Protein AF-E6WNN2-F1 (afdb_monomer_lite)

Secondary structure (DSSP, 8-state):
---HHHHHHHHHHTTT-S-GGG-EEEEEEE---TTS--EEEEEEE-TT--EEEEEPTTS-EEE-SS-GGGGTT--SS---TTTTSTTEEEEEHHHHHHHHHHHHHHHHHHHT----

Radius of gyration: 16.39 Å; chains: 1; bounding box: 40×22×49 Å

Structure (mmCIF, N/CA/C/O backbone):
data_AF-E6WNN2-F1
#
_entry.id   AF-E6WNN2-F1
#
loop_
_atom_site.group_PDB
_atom_site.id
_atom_site.type_symbol
_atom_site.label_atom_id
_atom_site.label_alt_id
_atom_site.label_comp_id
_atom_site.label_asym_id
_atom_site.label_entity_id
_atom_site.label_seq_id
_atom_site.pdbx_PDB_ins_code
_atom_site.Cartn_x
_atom_site.Cartn_y
_atom_site.Cartn_z
_atom_site.occupancy
_atom_site.B_iso_or_equiv
_atom_site.auth_seq_id
_atom_site.auth_comp_id
_atom_site.auth_asym_id
_atom_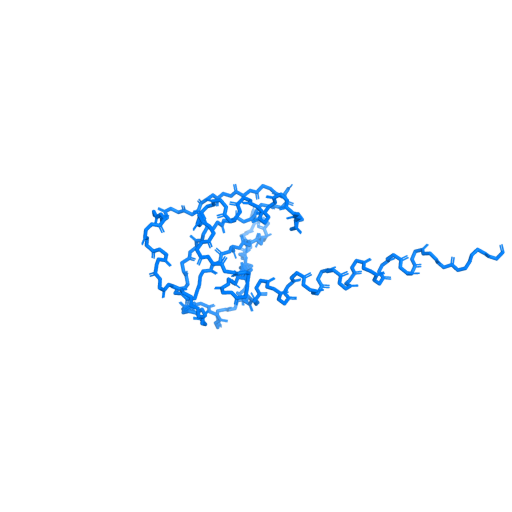site.auth_atom_id
_atom_site.pdbx_PDB_model_num
ATOM 1 N N . MET A 1 1 ? 7.311 6.179 7.761 1.00 63.44 1 MET A N 1
ATOM 2 C CA . MET A 1 1 ? 7.004 4.986 8.599 1.00 63.44 1 MET A CA 1
ATOM 3 C C . MET A 1 1 ? 5.494 4.782 8.554 1.00 63.44 1 MET A C 1
ATOM 5 O O . MET A 1 1 ? 4.808 5.788 8.547 1.00 63.44 1 MET A O 1
ATOM 9 N N . MET A 1 2 ? 4.966 3.555 8.443 1.00 76.44 2 MET A N 1
ATOM 10 C CA . MET A 1 2 ? 3.505 3.350 8.402 1.00 76.44 2 MET A CA 1
ATOM 11 C C . MET A 1 2 ? 2.954 3.308 9.834 1.00 76.44 2 MET A C 1
ATOM 13 O O . MET A 1 2 ? 3.055 2.276 10.501 1.00 76.44 2 MET A O 1
ATOM 17 N N . ASP A 1 3 ? 2.449 4.436 10.321 1.00 81.31 3 ASP A N 1
ATOM 18 C CA . ASP A 1 3 ? 1.882 4.585 11.665 1.00 81.31 3 ASP A CA 1
ATOM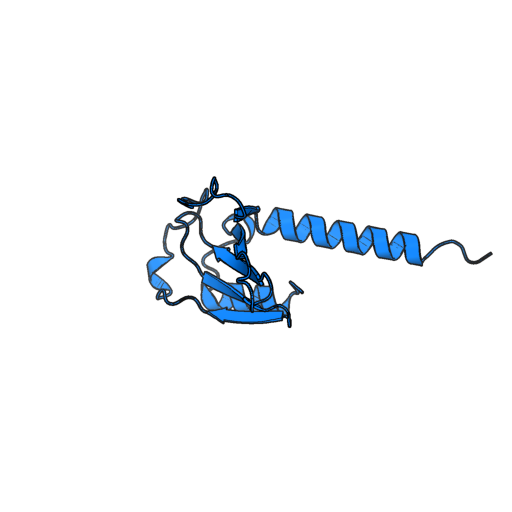 19 C C . ASP A 1 3 ? 0.354 4.763 11.631 1.00 81.31 3 ASP A C 1
ATOM 21 O O . ASP A 1 3 ? -0.267 4.718 10.568 1.00 81.31 3 ASP A O 1
ATOM 25 N N . SER A 1 4 ? -0.269 4.908 12.804 1.00 82.81 4 SER A N 1
ATOM 26 C CA . SER A 1 4 ? -1.726 5.031 12.918 1.00 82.81 4 SER A CA 1
ATOM 27 C C . SER A 1 4 ? -2.291 6.237 12.162 1.00 82.81 4 SER A C 1
ATOM 29 O O . SER A 1 4 ? -3.347 6.101 11.557 1.00 82.81 4 SER A O 1
ATOM 31 N N . ASN A 1 5 ? -1.579 7.369 12.122 1.00 85.69 5 ASN A N 1
ATOM 32 C CA . ASN A 1 5 ? -2.060 8.571 11.436 1.00 85.69 5 ASN A CA 1
ATOM 33 C C . ASN A 1 5 ? -2.133 8.333 9.925 1.00 85.69 5 ASN A C 1
ATOM 35 O O . ASN A 1 5 ? -3.129 8.668 9.291 1.00 85.69 5 ASN A O 1
ATOM 39 N N . VAL A 1 6 ? -1.110 7.683 9.359 1.00 87.00 6 VAL A N 1
ATOM 40 C CA . VAL A 1 6 ? -1.095 7.299 7.938 1.00 87.00 6 VAL A CA 1
ATOM 41 C C . VAL A 1 6 ? -2.247 6.339 7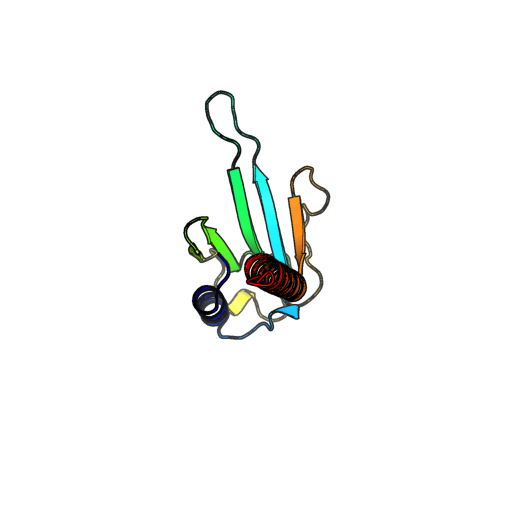.615 1.00 87.00 6 VAL A C 1
ATOM 43 O O . VAL A 1 6 ? -2.886 6.463 6.571 1.00 87.00 6 VAL A O 1
ATOM 46 N N . LEU A 1 7 ? -2.543 5.384 8.504 1.00 87.31 7 LEU A N 1
ATOM 47 C CA . LEU A 1 7 ? -3.658 4.447 8.316 1.00 87.31 7 LEU A C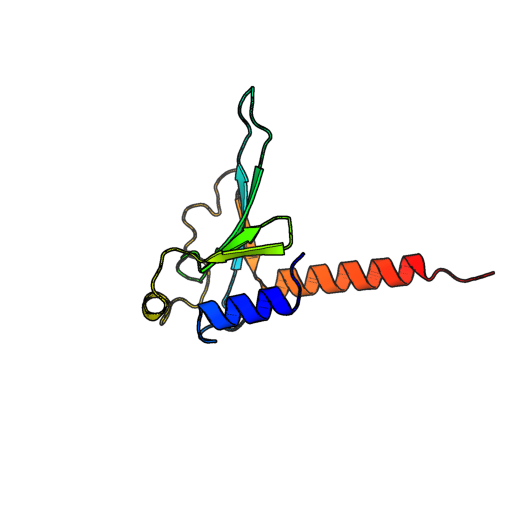A 1
ATOM 48 C C . LEU A 1 7 ? -5.023 5.144 8.376 1.00 87.31 7 LEU A C 1
ATOM 50 O O . LEU A 1 7 ? -5.890 4.839 7.554 1.00 87.31 7 LEU A O 1
ATOM 54 N N . ASP A 1 8 ? -5.197 6.090 9.297 1.00 88.62 8 ASP A N 1
ATOM 55 C CA . ASP A 1 8 ? -6.416 6.893 9.405 1.00 88.62 8 ASP A CA 1
ATOM 56 C C . ASP A 1 8 ? -6.603 7.783 8.171 1.00 88.62 8 ASP A C 1
ATOM 58 O O . ASP A 1 8 ? -7.714 7.914 7.651 1.00 88.62 8 ASP A O 1
ATOM 62 N N . GLU A 1 9 ? -5.516 8.331 7.629 1.00 88.62 9 GLU A N 1
ATOM 63 C CA . GLU A 1 9 ? -5.560 9.129 6.408 1.00 88.62 9 GLU A CA 1
ATOM 64 C C . GLU A 1 9 ? -5.940 8.277 5.184 1.00 88.62 9 GLU A C 1
ATOM 66 O O . GLU A 1 9 ? -6.810 8.667 4.400 1.00 88.62 9 GLU A O 1
ATOM 71 N N . ILE A 1 10 ? -5.397 7.058 5.057 1.00 86.75 10 ILE A N 1
ATOM 72 C CA . ILE A 1 10 ? -5.808 6.084 4.026 1.00 86.75 10 ILE A CA 1
ATOM 73 C C . ILE A 1 10 ? -7.300 5.732 4.163 1.00 86.75 10 ILE A C 1
ATOM 75 O O . ILE A 1 10 ? -8.030 5.677 3.163 1.00 86.75 10 ILE A O 1
ATOM 79 N N . ALA A 1 11 ? -7.780 5.515 5.390 1.00 86.25 11 ALA A N 1
ATOM 80 C CA . ALA A 1 11 ? -9.196 5.271 5.645 1.00 86.25 11 ALA A CA 1
ATOM 81 C C . ALA A 1 11 ? -10.051 6.487 5.240 1.00 86.25 11 ALA A C 1
ATOM 83 O O . ALA A 1 11 ? -11.086 6.321 4.592 1.00 86.25 11 ALA A O 1
ATOM 84 N N . GLY A 1 12 ? -9.588 7.708 5.520 1.00 86.06 12 GLY A N 1
ATOM 85 C CA . GLY A 1 12 ? -10.227 8.956 5.096 1.00 86.06 12 GLY A CA 1
ATOM 86 C C . GLY A 1 12 ? -10.283 9.135 3.574 1.00 86.06 12 GLY A C 1
ATOM 87 O O . GLY A 1 12 ? -11.303 9.575 3.034 1.00 86.06 12 GLY A O 1
ATOM 88 N N . LEU A 1 13 ? -9.233 8.736 2.848 1.00 85.94 13 LEU A N 1
ATOM 89 C CA . LEU A 1 13 ? -9.210 8.770 1.381 1.00 85.94 13 LEU A CA 1
ATOM 90 C C . LEU A 1 13 ? -10.265 7.853 0.759 1.00 85.94 13 LEU A C 1
ATOM 92 O O . LEU A 1 13 ? -10.853 8.202 -0.265 1.00 85.94 13 LEU A O 1
ATOM 96 N N . THR A 1 14 ? -10.538 6.720 1.400 1.00 79.94 14 THR A N 1
ATOM 97 C CA . THR A 1 14 ? -11.473 5.695 0.915 1.00 79.94 14 THR A CA 1
ATOM 98 C C . THR A 1 14 ? -12.844 5.757 1.589 1.00 79.94 14 THR A C 1
ATOM 100 O O . THR A 1 14 ? -13.696 4.924 1.298 1.00 79.94 14 THR A O 1
ATOM 103 N N . ALA A 1 15 ? -13.074 6.727 2.484 1.00 80.12 15 ALA A N 1
ATOM 104 C CA . ALA A 1 15 ? -14.256 6.802 3.349 1.00 80.12 15 ALA A CA 1
ATOM 105 C C . ALA A 1 15 ? -14.542 5.488 4.115 1.00 80.12 15 ALA A C 1
ATOM 107 O O . ALA A 1 15 ? -15.695 5.139 4.359 1.00 80.12 15 ALA A O 1
ATOM 108 N N . GLY A 1 16 ? -13.491 4.736 4.457 1.00 79.44 16 GLY A N 1
ATOM 109 C CA . GLY A 1 16 ? -13.596 3.440 5.131 1.00 79.44 16 GLY A CA 1
ATOM 110 C C . GLY A 1 16 ? -14.130 2.300 4.256 1.00 79.44 16 GLY A C 1
ATOM 111 O O . GLY A 1 16 ? -14.512 1.263 4.792 1.00 79.44 16 GLY A O 1
ATOM 112 N N . ALA A 1 17 ? -14.162 2.461 2.927 1.00 81.56 17 ALA A N 1
ATOM 113 C CA . ALA A 1 17 ? -14.695 1.453 2.005 1.00 81.56 17 ALA A CA 1
ATOM 114 C C . ALA A 1 17 ? -13.918 0.124 2.015 1.00 81.56 17 ALA A C 1
ATOM 116 O O . ALA A 1 17 ? -14.470 -0.907 1.636 1.00 81.56 17 ALA A O 1
ATOM 117 N N . PHE A 1 18 ? -12.658 0.138 2.453 1.00 82.69 18 PHE A N 1
ATOM 118 C CA . PHE A 1 18 ? -11.800 -1.042 2.490 1.00 82.69 18 PHE A CA 1
ATOM 119 C C . PHE A 1 18 ? -11.343 -1.366 3.901 1.00 82.69 18 PHE A C 1
ATOM 121 O O . PHE A 1 18 ? -10.993 -0.482 4.686 1.00 82.69 18 PHE A O 1
ATOM 128 N N . ARG A 1 19 ? -11.250 -2.661 4.200 1.00 85.88 19 ARG A N 1
ATOM 129 C CA . ARG A 1 19 ? -10.450 -3.144 5.324 1.00 85.88 19 ARG A CA 1
ATOM 130 C C . ARG A 1 19 ? -8.997 -3.251 4.869 1.00 85.88 19 ARG A C 1
ATOM 132 O O . ARG A 1 19 ? -8.717 -3.440 3.692 1.00 85.88 19 ARG A O 1
ATOM 139 N N . LEU A 1 20 ? -8.057 -3.240 5.813 1.00 85.12 20 LEU A N 1
ATOM 140 C CA . LEU A 1 20 ? -6.624 -3.397 5.505 1.00 85.12 20 LEU A CA 1
ATOM 141 C C . LEU A 1 20 ? -6.318 -4.668 4.698 1.00 85.12 20 LEU A C 1
ATOM 143 O O . LEU A 1 20 ? -5.456 -4.651 3.832 1.00 85.12 20 LEU A O 1
ATOM 147 N N . ARG A 1 21 ? -7.067 -5.749 4.944 1.00 86.75 21 ARG A N 1
ATOM 148 C CA . ARG A 1 21 ? -6.941 -7.028 4.229 1.00 86.75 21 ARG A CA 1
ATOM 149 C C . ARG A 1 21 ? -7.327 -6.944 2.745 1.00 86.75 21 ARG A C 1
ATOM 151 O O . ARG A 1 21 ? -6.991 -7.853 1.991 1.00 86.75 21 ARG A O 1
ATOM 158 N N . ASP A 1 22 ? -8.079 -5.913 2.368 1.00 88.19 22 ASP A N 1
ATOM 159 C CA . ASP A 1 22 ? -8.565 -5.676 1.005 1.00 88.19 22 ASP A CA 1
ATOM 160 C C . ASP A 1 22 ? -7.596 -4.776 0.217 1.00 88.19 22 ASP A C 1
ATOM 162 O O . ASP A 1 22 ? -7.801 -4.526 -0.971 1.00 88.19 22 ASP A O 1
ATOM 166 N N . LEU A 1 23 ? -6.550 -4.278 0.888 1.00 90.12 23 LEU A N 1
ATOM 167 C CA . LEU A 1 23 ? -5.558 -3.360 0.353 1.00 90.12 23 LEU A CA 1
ATOM 168 C C . LEU A 1 23 ? -4.197 -4.033 0.224 1.00 90.12 23 LEU A C 1
ATOM 170 O O . LEU A 1 23 ? -3.831 -4.945 0.971 1.00 90.12 23 LEU A O 1
ATOM 174 N N . TRP A 1 24 ? -3.414 -3.506 -0.705 1.00 92.00 24 TRP A N 1
ATOM 175 C CA . TRP A 1 24 ? -2.098 -4.016 -1.041 1.00 92.00 24 TRP A CA 1
ATOM 176 C C . TRP A 1 24 ? -1.077 -2.889 -1.002 1.00 92.00 24 TRP A C 1
ATOM 178 O O . TRP A 1 24 ? -1.355 -1.759 -1.402 1.00 92.00 24 TRP A O 1
ATOM 188 N N . LEU A 1 25 ? 0.121 -3.204 -0.527 1.00 92.56 25 LEU A N 1
ATOM 189 C CA . LEU A 1 25 ? 1.290 -2.353 -0.652 1.00 92.56 25 LEU A CA 1
ATOM 190 C C . LEU A 1 25 ? 2.056 -2.767 -1.908 1.00 92.56 25 LEU A C 1
ATOM 192 O O . LEU A 1 25 ? 2.545 -3.894 -2.003 1.00 92.56 25 LEU A O 1
ATOM 196 N N . ARG A 1 26 ? 2.207 -1.833 -2.844 1.00 91.44 26 ARG A N 1
ATOM 197 C CA . ARG A 1 26 ? 3.083 -1.972 -4.007 1.00 91.44 26 ARG A CA 1
ATOM 198 C C . ARG A 1 26 ? 4.360 -1.170 -3.778 1.00 91.44 26 ARG A C 1
ATOM 200 O O . ARG A 1 26 ? 4.306 0.049 -3.655 1.00 91.44 26 ARG A O 1
ATOM 207 N N . GLU A 1 27 ? 5.507 -1.840 -3.745 1.00 91.50 27 GLU A N 1
ATOM 208 C CA . GLU A 1 27 ? 6.829 -1.207 -3.787 1.00 91.50 27 GLU A CA 1
ATOM 209 C C . GLU A 1 27 ? 7.406 -1.362 -5.197 1.00 91.50 27 GLU A C 1
ATOM 211 O O . GLU A 1 27 ? 7.569 -2.474 -5.689 1.00 91.50 27 GLU A O 1
ATOM 216 N N . THR A 1 28 ? 7.718 -0.245 -5.849 1.00 89.00 28 THR A N 1
ATOM 217 C CA . THR A 1 28 ? 8.377 -0.213 -7.158 1.00 89.00 28 THR A CA 1
ATOM 218 C C . THR A 1 28 ? 9.762 0.387 -6.998 1.00 89.00 28 THR A C 1
ATOM 220 O O . THR A 1 28 ? 9.912 1.533 -6.563 1.00 89.00 28 THR A O 1
ATOM 223 N N . ARG A 1 29 ? 10.789 -0.380 -7.358 1.00 87.75 29 ARG A N 1
ATOM 224 C CA . ARG A 1 29 ? 12.162 0.104 -7.453 1.00 87.75 29 ARG A CA 1
ATOM 225 C C . ARG A 1 29 ? 12.373 0.713 -8.831 1.00 87.75 29 ARG A C 1
ATOM 227 O O . ARG A 1 29 ? 12.416 0.009 -9.833 1.00 87.75 29 ARG A O 1
ATOM 234 N N . ILE A 1 30 ? 12.547 2.023 -8.856 1.00 83.19 30 ILE A N 1
ATOM 235 C CA . ILE A 1 30 ? 12.837 2.779 -10.066 1.00 83.19 30 ILE A CA 1
ATOM 236 C C . ILE A 1 30 ? 14.357 2.850 -10.184 1.00 83.19 30 ILE A C 1
ATOM 238 O O . ILE A 1 30 ? 15.037 3.390 -9.305 1.00 83.19 30 ILE A O 1
ATOM 242 N N . ALA A 1 31 ? 14.897 2.240 -11.239 1.00 82.38 31 ALA A N 1
ATOM 243 C CA . ALA A 1 31 ? 16.320 2.316 -11.528 1.00 82.38 31 ALA A CA 1
ATOM 244 C C . ALA A 1 31 ? 16.727 3.781 -11.736 1.00 82.38 31 ALA A C 1
ATOM 246 O O . ALA A 1 31 ? 16.047 4.535 -12.430 1.00 82.38 31 ALA A O 1
ATOM 247 N N . GLY A 1 32 ? 17.830 4.174 -11.106 1.00 78.44 32 GLY A N 1
ATOM 248 C CA . GLY A 1 32 ? 18.413 5.494 -11.299 1.00 78.44 32 GLY A CA 1
ATOM 249 C C . GLY A 1 32 ? 19.110 5.594 -12.654 1.00 78.44 32 GLY A C 1
ATOM 250 O O . GLY A 1 32 ? 19.621 4.599 -13.172 1.00 78.44 32 GLY A O 1
ATOM 251 N N . GLY A 1 33 ? 19.138 6.797 -13.222 1.00 79.81 33 GLY A N 1
ATOM 252 C CA . GLY A 1 33 ? 20.003 7.117 -14.356 1.00 79.81 33 GLY A CA 1
ATOM 253 C C . GLY A 1 33 ? 21.429 7.480 -13.909 1.00 79.81 33 GLY A C 1
ATOM 254 O O . GLY A 1 33 ? 21.697 7.569 -12.713 1.00 79.81 33 GLY A O 1
ATOM 255 N N . PRO A 1 34 ? 22.341 7.794 -14.848 1.00 81.19 34 PRO A N 1
ATOM 256 C CA . PRO A 1 34 ? 23.726 8.177 -14.537 1.00 81.19 34 PRO A CA 1
ATOM 257 C C . PRO A 1 34 ? 23.858 9.368 -13.571 1.00 81.19 34 PRO A C 1
ATOM 259 O O . PRO A 1 34 ? 24.883 9.526 -12.918 1.00 81.19 34 PRO A O 1
ATOM 262 N N . TRP A 1 35 ? 22.810 10.189 -13.472 1.00 80.31 35 TRP A N 1
ATOM 263 C CA . TRP A 1 35 ? 22.756 11.408 -12.663 1.00 80.31 35 TRP A CA 1
ATOM 264 C C . TRP A 1 35 ? 21.592 11.416 -11.661 1.00 80.31 35 TRP A C 1
ATOM 266 O O . TRP A 1 35 ? 21.286 12.454 -11.081 1.00 80.31 35 TRP A O 1
ATOM 276 N N . GLN A 1 36 ? 20.906 10.284 -11.476 1.00 78.56 36 GLN A N 1
ATOM 277 C CA . GLN A 1 36 ? 19.764 10.168 -10.568 1.00 78.56 36 GLN A CA 1
ATOM 278 C C . GLN A 1 36 ? 19.913 8.930 -9.694 1.00 78.56 36 GLN A C 1
ATOM 280 O O . GLN A 1 36 ? 20.149 7.832 -10.189 1.00 78.56 36 GLN A O 1
ATOM 285 N N . ALA A 1 37 ? 19.739 9.102 -8.385 1.00 80.12 37 ALA A N 1
ATOM 286 C CA . ALA A 1 37 ? 19.708 7.975 -7.466 1.00 80.12 37 ALA A CA 1
ATOM 287 C C . ALA A 1 37 ? 18.524 7.053 -7.796 1.00 80.12 37 ALA A C 1
ATOM 289 O O . ALA A 1 37 ? 17.457 7.514 -8.203 1.00 80.12 37 ALA A O 1
ATOM 290 N N . ALA A 1 38 ? 18.704 5.747 -7.596 1.00 83.69 38 ALA A N 1
ATOM 291 C CA . ALA A 1 38 ? 17.584 4.818 -7.644 1.00 83.69 38 ALA A CA 1
ATOM 292 C C . ALA A 1 38 ? 16.563 5.190 -6.562 1.00 83.69 38 ALA A C 1
ATOM 294 O O . ALA A 1 38 ? 16.937 5.478 -5.425 1.00 83.69 38 ALA A O 1
ATOM 295 N N . GLN A 1 39 ? 15.283 5.150 -6.912 1.00 84.62 39 GLN A N 1
ATOM 296 C CA . GLN A 1 39 ? 14.197 5.542 -6.019 1.00 84.62 39 GLN A CA 1
ATOM 297 C C . GLN A 1 39 ? 13.313 4.348 -5.691 1.00 84.62 39 GLN A C 1
ATOM 299 O O . GLN A 1 39 ? 13.170 3.409 -6.478 1.00 84.62 39 GLN A O 1
ATOM 304 N N . ARG A 1 40 ? 12.701 4.386 -4.508 1.00 88.38 40 ARG A N 1
ATOM 305 C CA . ARG A 1 40 ? 11.651 3.446 -4.127 1.00 88.38 40 ARG A CA 1
ATOM 306 C C . ARG A 1 40 ? 10.343 4.198 -4.038 1.00 88.38 40 ARG A C 1
ATOM 308 O O . ARG A 1 40 ? 10.211 5.134 -3.259 1.00 88.38 40 ARG A O 1
ATOM 315 N N . ARG A 1 41 ? 9.371 3.758 -4.824 1.00 89.75 41 ARG A N 1
ATOM 316 C CA . ARG A 1 41 ? 8.004 4.255 -4.749 1.00 89.75 41 ARG A CA 1
ATOM 317 C C . ARG A 1 41 ? 7.157 3.239 -4.007 1.00 89.75 41 ARG A C 1
ATOM 319 O O . ARG A 1 41 ? 7.163 2.067 -4.372 1.00 89.75 41 ARG A O 1
ATOM 326 N N . ARG A 1 42 ? 6.430 3.682 -2.987 1.00 91.75 42 ARG A N 1
ATOM 327 C CA . ARG A 1 42 ? 5.487 2.849 -2.238 1.00 91.75 42 ARG A CA 1
ATOM 328 C C . ARG A 1 42 ? 4.082 3.370 -2.442 1.00 91.75 42 ARG A C 1
ATOM 330 O O . ARG A 1 42 ? 3.851 4.565 -2.315 1.00 91.75 42 ARG A O 1
ATOM 337 N N . GLU A 1 43 ? 3.155 2.486 -2.758 1.00 92.38 43 GLU A N 1
ATOM 338 C CA . GLU A 1 43 ? 1.781 2.847 -3.080 1.00 92.38 43 GLU A CA 1
ATOM 339 C C . GLU A 1 43 ? 0.812 1.907 -2.380 1.00 92.38 43 GLU A C 1
ATOM 341 O O . GLU A 1 43 ? 1.052 0.701 -2.310 1.00 92.38 43 GLU A O 1
ATOM 346 N N . ILE A 1 44 ? -0.297 2.460 -1.897 1.00 91.94 44 ILE A N 1
ATOM 347 C CA . ILE A 1 44 ? -1.441 1.670 -1.453 1.00 91.94 44 ILE A CA 1
ATOM 348 C C . ILE A 1 44 ? -2.366 1.490 -2.642 1.00 91.94 44 ILE A C 1
ATOM 350 O O . ILE A 1 44 ? -2.790 2.472 -3.259 1.00 91.94 44 ILE A O 1
ATOM 354 N N . VAL A 1 45 ? -2.662 0.237 -2.967 1.00 90.62 45 VAL A N 1
ATOM 355 C CA . VAL A 1 45 ? -3.472 -0.128 -4.125 1.00 90.62 45 VAL A CA 1
ATOM 356 C C . VAL A 1 45 ? -4.621 -1.055 -3.741 1.00 90.62 45 VAL A C 1
ATOM 358 O O . VAL A 1 45 ? -4.552 -1.788 -2.753 1.00 90.62 45 VAL A O 1
ATOM 361 N N . THR A 1 46 ? -5.693 -0.994 -4.521 1.00 89.00 46 THR A N 1
ATOM 362 C CA . THR A 1 46 ? -6.867 -1.866 -4.403 1.00 89.00 46 THR A CA 1
ATOM 363 C C . THR A 1 46 ? -6.649 -3.217 -5.092 1.00 89.00 46 THR A C 1
ATOM 365 O O . THR A 1 46 ? -5.657 -3.424 -5.798 1.00 89.00 46 THR A O 1
ATOM 368 N N . GLY A 1 47 ? -7.616 -4.126 -4.937 1.00 83.62 47 GLY A N 1
ATOM 369 C CA . GLY A 1 47 ? -7.708 -5.368 -5.703 1.00 83.62 47 GLY A CA 1
ATOM 370 C C . GLY A 1 47 ? -7.801 -5.145 -7.219 1.00 83.62 47 GLY A C 1
ATOM 371 O O . GLY A 1 47 ? -7.191 -5.873 -7.974 1.00 83.62 47 GLY A O 1
ATOM 372 N N . GLY A 1 48 ? -8.426 -4.088 -7.733 1.00 81.50 48 GLY A N 1
ATOM 373 C CA . GLY A 1 48 ? -8.332 -3.782 -9.177 1.00 81.50 48 GLY A CA 1
ATOM 374 C C . GLY A 1 48 ? -7.052 -3.056 -9.595 1.00 81.50 48 GLY A C 1
ATOM 375 O O . GLY A 1 48 ? -7.018 -2.450 -10.663 1.00 81.50 48 GLY A O 1
ATOM 376 N N . GLY A 1 49 ? -6.022 -3.010 -8.742 1.00 82.94 49 GLY A N 1
ATOM 377 C CA . GLY A 1 49 ? -4.732 -2.388 -9.052 1.00 82.94 49 GLY A CA 1
ATOM 378 C C . GLY A 1 49 ? -4.739 -0.854 -9.074 1.00 82.94 49 GLY A C 1
ATOM 379 O O . GLY A 1 49 ? -3.756 -0.240 -9.506 1.00 82.94 49 GLY A O 1
ATOM 380 N N . ARG A 1 50 ? -5.811 -0.201 -8.603 1.00 86.12 50 ARG A N 1
ATOM 381 C CA . ARG A 1 50 ? -5.910 1.267 -8.570 1.00 86.12 50 ARG A CA 1
ATOM 382 C C . ARG A 1 50 ? -5.136 1.834 -7.391 1.00 86.12 50 ARG A C 1
ATOM 384 O O . ARG A 1 50 ? -5.244 1.339 -6.276 1.00 86.12 50 ARG A O 1
ATOM 391 N N . VAL A 1 51 ? -4.399 2.917 -7.628 1.00 88.94 51 VAL A N 1
ATOM 392 C CA . VAL A 1 51 ? -3.629 3.612 -6.587 1.00 88.94 51 VAL A CA 1
ATOM 393 C C . VAL A 1 51 ? -4.547 4.512 -5.763 1.00 88.94 51 VAL A C 1
ATOM 395 O O . VAL A 1 51 ? -5.141 5.449 -6.298 1.00 88.94 51 VAL A O 1
ATOM 398 N N . ILE A 1 52 ? -4.622 4.243 -4.459 1.00 89.75 52 ILE A N 1
ATOM 399 C CA . ILE A 1 52 ? -5.289 5.095 -3.466 1.00 89.75 52 ILE A CA 1
ATOM 400 C C . ILE A 1 52 ? -4.373 6.249 -3.069 1.00 89.75 52 ILE A C 1
ATOM 402 O O . ILE A 1 52 ? -4.818 7.393 -3.029 1.00 89.75 52 ILE A O 1
ATOM 406 N N . CYS A 1 53 ? -3.099 5.966 -2.791 1.00 91.56 53 CYS A N 1
ATOM 407 C CA . CYS A 1 53 ? -2.096 6.979 -2.470 1.00 91.56 53 CYS A CA 1
ATOM 408 C C . CYS A 1 53 ? -0.665 6.473 -2.704 1.00 91.56 53 CYS A C 1
ATOM 410 O O . CYS A 1 53 ? -0.411 5.268 -2.748 1.00 91.56 53 CYS A O 1
ATOM 412 N N . THR A 1 54 ? 0.274 7.412 -2.844 1.00 92.50 54 THR A N 1
ATOM 413 C CA . THR A 1 54 ? 1.723 7.176 -2.759 1.00 92.50 54 THR A CA 1
ATOM 414 C C . THR A 1 54 ? 2.209 7.558 -1.362 1.00 92.50 54 THR A C 1
ATOM 416 O O . THR A 1 54 ? 1.877 8.633 -0.872 1.00 92.50 54 THR A O 1
ATOM 419 N N . LEU A 1 55 ? 3.007 6.695 -0.739 1.00 91.88 55 LEU A N 1
ATOM 420 C CA . LEU A 1 55 ? 3.648 6.929 0.551 1.00 91.88 55 LEU A CA 1
ATOM 421 C C . LEU A 1 55 ? 5.019 7.569 0.332 1.00 91.88 55 LEU A C 1
ATOM 423 O O . LEU A 1 55 ? 5.829 7.061 -0.450 1.00 91.88 55 LEU A O 1
ATOM 427 N N . LEU A 1 56 ? 5.280 8.656 1.045 1.00 88.25 56 LEU A N 1
ATOM 428 C CA . LEU A 1 56 ? 6.559 9.352 1.053 1.00 88.25 56 LEU A CA 1
ATOM 429 C C . LEU A 1 56 ? 7.482 8.782 2.137 1.00 88.25 56 LEU A C 1
ATOM 431 O O . LEU A 1 56 ? 7.040 8.168 3.114 1.00 88.25 56 LEU A O 1
ATOM 435 N N . GLU A 1 57 ? 8.794 8.953 1.962 1.00 82.75 57 GLU A N 1
ATOM 436 C CA . GLU A 1 57 ? 9.783 8.425 2.914 1.00 82.75 57 GLU A CA 1
ATOM 437 C C . GLU A 1 57 ? 9.696 9.104 4.288 1.00 82.75 57 GLU A C 1
ATOM 439 O O . GLU A 1 57 ? 9.893 8.445 5.313 1.00 82.75 57 GLU A O 1
ATOM 444 N N . ASP A 1 58 ? 9.316 10.382 4.307 1.00 83.62 58 ASP A N 1
ATOM 445 C CA . ASP A 1 58 ? 9.081 11.188 5.509 1.00 83.62 58 ASP A CA 1
ATOM 446 C C . ASP A 1 58 ? 7.789 10.815 6.261 1.00 83.62 58 ASP A C 1
ATOM 448 O O . ASP A 1 58 ? 7.555 11.304 7.363 1.00 83.62 58 ASP A O 1
ATOM 452 N N . GLY A 1 59 ? 6.979 9.900 5.715 1.00 80.06 59 GLY A N 1
ATOM 453 C CA . GLY A 1 59 ? 5.696 9.497 6.291 1.00 80.06 59 GLY A CA 1
ATOM 454 C C . GLY A 1 59 ? 4.495 10.285 5.775 1.00 80.06 59 GLY A C 1
ATOM 455 O O . GLY A 1 59 ? 3.380 9.972 6.178 1.00 80.06 59 GLY A O 1
ATOM 456 N N . GLY A 1 60 ? 4.684 11.245 4.867 1.00 87.00 60 GLY A N 1
ATOM 457 C CA . GLY A 1 60 ? 3.576 11.899 4.176 1.00 87.00 60 GLY A CA 1
ATOM 458 C C . GLY A 1 60 ? 2.883 10.978 3.169 1.00 87.00 60 GLY A C 1
ATOM 459 O O . GLY A 1 60 ? 3.431 9.955 2.741 1.00 87.00 60 GLY A O 1
ATOM 460 N N . ILE A 1 61 ? 1.681 11.366 2.741 1.00 91.12 61 ILE A N 1
ATOM 461 C CA . ILE A 1 61 ? 0.981 10.698 1.645 1.00 91.12 61 ILE A CA 1
ATOM 462 C C . ILE A 1 61 ? 0.618 11.683 0.536 1.00 91.12 61 ILE A C 1
ATOM 464 O O . ILE A 1 61 ? 0.275 12.838 0.773 1.00 91.12 61 ILE A O 1
ATOM 468 N N . ILE A 1 62 ? 0.661 11.195 -0.699 1.00 91.88 62 ILE A N 1
ATOM 469 C CA . ILE A 1 62 ? 0.124 11.892 -1.865 1.00 91.88 62 ILE A CA 1
ATOM 470 C C . ILE A 1 62 ? -1.109 11.113 -2.330 1.00 91.88 62 ILE A C 1
ATOM 472 O O . ILE A 1 62 ? -0.958 9.967 -2.773 1.00 91.88 62 ILE A O 1
ATOM 476 N N . PRO A 1 63 ? -2.321 11.688 -2.245 1.00 89.50 63 PRO A N 1
ATOM 477 C CA . PRO A 1 63 ? -3.535 11.042 -2.728 1.00 89.50 63 PRO A CA 1
ATOM 478 C C . PRO A 1 63 ? -3.450 10.689 -4.217 1.00 89.50 63 PRO A C 1
ATOM 480 O O . PRO A 1 63 ? -2.907 11.439 -5.028 1.00 89.50 63 PRO A O 1
ATOM 483 N N . GLY A 1 64 ? -4.003 9.536 -4.586 1.00 85.31 64 GLY A N 1
ATOM 484 C CA . GLY A 1 64 ? -4.162 9.128 -5.976 1.00 85.31 64 GLY A CA 1
ATOM 485 C C . GLY A 1 64 ? -5.188 9.994 -6.713 1.00 85.31 64 GLY A C 1
ATOM 486 O O . GLY A 1 64 ? -6.043 10.639 -6.113 1.00 85.31 64 GLY A O 1
ATOM 487 N N . ALA A 1 65 ? -5.128 9.982 -8.045 1.00 77.69 65 ALA A N 1
ATOM 488 C CA . ALA A 1 65 ? -5.970 10.830 -8.896 1.00 77.69 65 ALA A CA 1
ATOM 489 C C . ALA A 1 65 ? -7.421 10.330 -9.064 1.00 77.69 65 ALA A C 1
ATOM 491 O O . ALA A 1 65 ? -8.233 10.994 -9.709 1.00 77.69 65 ALA A O 1
ATOM 492 N N . TYR A 1 66 ? -7.759 9.146 -8.544 1.00 70.62 66 TYR A N 1
ATOM 493 C CA . TYR A 1 66 ? -9.073 8.547 -8.768 1.00 70.62 66 TYR A CA 1
ATOM 494 C C . TYR A 1 66 ? -10.122 9.085 -7.783 1.00 70.62 66 TYR A C 1
ATOM 496 O O . TYR A 1 66 ? -9.885 9.091 -6.574 1.00 70.62 66 TYR A O 1
ATOM 504 N N . PRO A 1 67 ? -11.311 9.495 -8.267 1.00 67.44 67 PRO A N 1
ATOM 505 C CA . PRO A 1 67 ? -12.401 9.895 -7.389 1.00 67.44 67 PRO A CA 1
ATOM 506 C C . PRO A 1 67 ? -12.885 8.699 -6.565 1.00 67.44 67 PRO A C 1
ATOM 508 O O . PRO A 1 67 ? -12.988 7.581 -7.073 1.00 67.44 67 PRO A O 1
ATOM 511 N N . ARG A 1 68 ? -13.245 8.961 -5.304 1.00 66.56 68 ARG A N 1
ATOM 512 C CA . ARG A 1 68 ? -13.612 7.950 -4.294 1.00 66.56 68 ARG A CA 1
ATOM 513 C C . ARG A 1 68 ? -14.649 6.926 -4.770 1.00 66.56 68 ARG A C 1
ATOM 515 O O . ARG A 1 68 ? -14.590 5.762 -4.395 1.00 66.56 68 ARG A O 1
ATOM 522 N N . THR A 1 69 ? -15.582 7.348 -5.621 1.00 63.72 69 THR A N 1
ATOM 523 C CA . THR A 1 69 ? -16.666 6.510 -6.158 1.00 63.72 69 THR A CA 1
ATOM 524 C C . THR A 1 69 ? -16.185 5.374 -7.060 1.00 63.72 69 THR A C 1
ATOM 526 O O . THR A 1 69 ? -16.908 4.398 -7.231 1.00 63.72 69 THR A O 1
ATOM 529 N N . ARG A 1 70 ? -14.967 5.454 -7.616 1.00 65.94 70 ARG A N 1
ATOM 530 C CA . ARG A 1 70 ? -14.402 4.407 -8.487 1.00 65.94 70 ARG A CA 1
ATOM 531 C C . ARG A 1 70 ? -13.802 3.217 -7.741 1.00 65.94 70 ARG A C 1
ATOM 533 O O . ARG A 1 70 ? -13.382 2.265 -8.386 1.00 65.94 70 ARG A O 1
ATOM 540 N N . PHE A 1 71 ? -13.766 3.268 -6.416 1.00 68.88 71 PHE A N 1
ATOM 541 C CA . PHE A 1 71 ? -13.250 2.190 -5.580 1.00 68.88 71 PHE A CA 1
ATOM 542 C C . PHE A 1 71 ? -14.324 1.171 -5.157 1.00 68.88 71 PHE A C 1
ATOM 544 O O . PHE A 1 71 ? -14.006 0.145 -4.559 1.00 68.88 71 PHE A O 1
ATOM 551 N N . ALA A 1 72 ? -15.601 1.427 -5.459 1.00 65.06 72 ALA A N 1
ATOM 552 C CA . ALA A 1 72 ? -16.683 0.506 -5.131 1.00 65.06 72 ALA A CA 1
ATOM 553 C C . ALA A 1 72 ? -16.515 -0.830 -5.878 1.00 65.06 72 ALA A C 1
ATOM 555 O O . ALA A 1 72 ? -16.446 -0.854 -7.104 1.00 65.06 72 ALA A O 1
ATOM 556 N N . GLY A 1 73 ? -16.461 -1.936 -5.129 1.00 68.81 73 GLY A N 1
ATOM 557 C CA . GLY A 1 73 ? -16.291 -3.284 -5.685 1.00 68.81 73 GLY A CA 1
ATOM 558 C C . GLY A 1 73 ? -14.850 -3.651 -6.051 1.00 68.81 73 GLY A C 1
ATOM 559 O O . GLY A 1 73 ? -14.634 -4.702 -6.636 1.00 68.81 73 GLY A O 1
ATOM 560 N N . ASP A 1 74 ? -13.871 -2.821 -5.684 1.00 78.88 74 ASP A N 1
ATOM 561 C CA . ASP A 1 74 ? -12.468 -2.993 -6.074 1.00 78.88 74 ASP A CA 1
ATOM 562 C C . ASP A 1 74 ? -11.637 -3.826 -5.082 1.00 78.88 74 ASP A C 1
ATOM 564 O O . ASP A 1 74 ? -10.408 -3.767 -5.071 1.00 78.88 74 ASP A O 1
ATOM 568 N N . ALA A 1 75 ? -12.312 -4.551 -4.189 1.00 74.50 75 ALA A N 1
ATOM 569 C CA . ALA A 1 75 ? -11.689 -5.434 -3.212 1.00 74.50 75 ALA A CA 1
ATOM 570 C C . ALA A 1 75 ? -11.306 -6.768 -3.868 1.00 74.50 75 ALA A C 1
ATOM 572 O O . ALA A 1 75 ? -12.023 -7.268 -4.731 1.00 74.50 75 ALA A O 1
ATOM 573 N N . GLY A 1 76 ? -10.206 -7.376 -3.427 1.00 73.31 76 GLY A N 1
ATOM 574 C CA . GLY A 1 76 ? -9.775 -8.683 -3.925 1.00 73.31 76 GLY A CA 1
ATOM 575 C C . GLY A 1 76 ? -8.276 -8.766 -4.176 1.00 73.31 76 GLY A C 1
ATOM 576 O O . GLY A 1 76 ? -7.500 -7.968 -3.649 1.00 73.31 76 GLY A O 1
ATOM 577 N N . ASN A 1 77 ? -7.875 -9.763 -4.966 1.00 71.25 77 ASN A N 1
ATOM 578 C CA . ASN A 1 77 ? -6.488 -9.907 -5.397 1.00 71.25 77 ASN A CA 1
ATOM 579 C C . ASN A 1 77 ? -6.134 -8.817 -6.400 1.00 71.25 77 ASN A C 1
ATOM 581 O O . ASN A 1 77 ? -6.974 -8.495 -7.233 1.00 71.25 77 ASN A O 1
ATOM 585 N N . PRO A 1 78 ? -4.908 -8.286 -6.344 1.00 69.00 78 PRO A N 1
ATOM 586 C CA . PRO A 1 78 ? -4.537 -7.116 -7.089 1.00 69.00 78 PRO A CA 1
ATOM 587 C C . PRO A 1 78 ? -4.343 -7.499 -8.562 1.00 69.00 78 PRO A C 1
ATOM 589 O O . PRO A 1 78 ? -3.410 -8.234 -8.892 1.00 69.00 78 PRO A O 1
ATOM 592 N N . GLU A 1 79 ? -5.179 -6.973 -9.459 1.00 68.69 79 GLU A N 1
ATOM 593 C CA . GLU A 1 79 ? -4.985 -6.956 -10.914 1.00 68.69 79 GLU A CA 1
ATOM 594 C C . GLU A 1 79 ? -3.836 -5.994 -11.267 1.00 68.69 79 GLU A C 1
ATOM 596 O O . GLU A 1 79 ? -3.979 -5.012 -11.992 1.00 68.69 79 GLU A O 1
ATOM 601 N N . ILE A 1 80 ? -2.661 -6.226 -10.684 1.00 63.97 80 ILE A N 1
ATOM 602 C CA . ILE A 1 80 ? -1.461 -5.458 -10.989 1.00 63.97 80 ILE A CA 1
ATOM 603 C C . ILE A 1 80 ? -0.807 -6.121 -12.192 1.00 63.97 80 ILE A C 1
ATOM 605 O O . ILE A 1 80 ? -0.118 -7.133 -12.072 1.00 63.97 80 ILE A O 1
ATOM 609 N N . THR A 1 81 ? -0.967 -5.488 -13.350 1.00 58.81 81 THR A N 1
ATOM 610 C CA . THR A 1 81 ? -0.336 -5.858 -14.630 1.00 58.81 81 THR A CA 1
ATOM 611 C C . THR A 1 81 ? 1.195 -5.912 -14.584 1.00 58.81 81 THR A C 1
ATOM 613 O O . THR A 1 81 ? 1.809 -6.428 -15.507 1.00 58.81 81 THR A O 1
ATOM 616 N N . HIS A 1 82 ? 1.804 -5.406 -13.507 1.00 60.69 82 HIS A N 1
ATOM 617 C CA . HIS A 1 82 ? 3.249 -5.253 -13.318 1.00 60.69 82 HIS A CA 1
ATOM 618 C C . HIS A 1 82 ? 3.822 -6.109 -12.179 1.00 60.69 82 HIS A C 1
ATOM 620 O O . HIS A 1 82 ? 4.973 -5.927 -11.803 1.00 60.69 82 HIS A O 1
ATOM 626 N N . ALA A 1 83 ? 3.050 -7.020 -11.572 1.00 59.78 83 ALA A N 1
ATOM 627 C CA . ALA A 1 83 ? 3.535 -7.807 -10.429 1.00 59.78 83 ALA A CA 1
ATOM 628 C C . ALA A 1 83 ? 4.706 -8.744 -10.795 1.00 59.78 83 ALA A C 1
ATOM 630 O O . ALA A 1 83 ? 5.458 -9.155 -9.915 1.00 59.78 83 ALA A O 1
ATOM 631 N N . ALA A 1 84 ? 4.861 -9.061 -12.085 1.00 59.25 84 ALA A N 1
ATOM 632 C CA . ALA A 1 84 ? 5.968 -9.845 -12.629 1.00 59.25 84 ALA A CA 1
ATOM 633 C C . ALA A 1 84 ? 7.145 -8.984 -13.132 1.00 59.25 84 ALA A C 1
ATOM 635 O O . ALA A 1 84 ? 8.173 -9.537 -13.529 1.00 59.25 84 ALA A O 1
ATOM 636 N N . ASP A 1 85 ? 7.021 -7.652 -13.121 1.00 68.00 85 ASP A N 1
ATOM 637 C CA . ASP A 1 85 ? 8.062 -6.764 -13.630 1.00 68.00 85 ASP A CA 1
ATOM 638 C C . ASP A 1 85 ? 9.246 -6.721 -12.660 1.00 68.00 85 ASP A C 1
ATOM 640 O O . ASP A 1 85 ? 9.095 -6.597 -11.439 1.00 68.00 85 ASP A O 1
ATOM 644 N N . ALA A 1 86 ? 10.459 -6.796 -13.211 1.00 64.56 86 ALA A N 1
ATOM 645 C CA . ALA A 1 86 ? 11.680 -6.722 -12.426 1.00 64.56 86 ALA A CA 1
ATOM 646 C C . ALA A 1 86 ? 11.713 -5.415 -11.611 1.00 64.56 86 ALA A C 1
ATOM 648 O O . ALA A 1 86 ? 11.767 -4.319 -12.163 1.00 64.56 86 ALA A O 1
ATOM 649 N N . GLY A 1 87 ? 11.699 -5.540 -10.280 1.00 79.38 87 GLY A N 1
ATOM 650 C CA . GLY A 1 87 ? 11.727 -4.400 -9.360 1.00 79.38 87 GLY A CA 1
ATOM 651 C C . GLY A 1 87 ? 10.372 -3.997 -8.776 1.00 79.38 87 GLY A C 1
ATOM 652 O O . GLY A 1 87 ? 10.351 -3.087 -7.947 1.00 79.38 87 GLY A O 1
ATOM 653 N N . VAL A 1 88 ? 9.273 -4.671 -9.128 1.00 86.00 88 VAL A N 1
ATOM 654 C CA . VAL A 1 88 ? 7.974 -4.506 -8.460 1.00 86.00 88 VAL A CA 1
ATOM 655 C C . VAL A 1 88 ? 7.779 -5.611 -7.422 1.00 86.00 88 VAL A C 1
ATOM 657 O O . VAL A 1 88 ? 7.959 -6.793 -7.696 1.00 86.00 88 VAL A O 1
ATOM 660 N N . ARG A 1 89 ? 7.394 -5.225 -6.205 1.00 88.50 89 ARG A N 1
ATOM 661 C CA . ARG A 1 89 ? 6.961 -6.132 -5.139 1.00 88.50 89 ARG A CA 1
ATOM 662 C C . ARG A 1 89 ? 5.573 -5.725 -4.674 1.00 88.50 89 ARG A C 1
ATOM 664 O O . ARG A 1 89 ? 5.311 -4.546 -4.454 1.00 88.50 89 ARG A O 1
ATOM 671 N N . VAL A 1 90 ? 4.712 -6.713 -4.470 1.00 89.31 90 VAL A N 1
ATOM 672 C CA . VAL A 1 90 ? 3.355 -6.522 -3.959 1.00 89.31 90 VAL A CA 1
ATOM 673 C C . VAL A 1 90 ? 3.174 -7.402 -2.722 1.00 89.31 90 VAL A C 1
ATOM 675 O O . VAL A 1 90 ? 3.557 -8.568 -2.733 1.00 89.31 90 VAL A O 1
ATOM 678 N N . GLU A 1 91 ? 2.639 -6.839 -1.644 1.00 90.81 91 GLU A N 1
ATOM 679 C CA . GLU A 1 91 ? 2.365 -7.527 -0.372 1.00 90.81 91 GLU A CA 1
ATOM 680 C C . GLU A 1 91 ? 1.002 -7.060 0.149 1.00 90.81 91 GLU A C 1
ATOM 682 O O . GLU A 1 91 ? 0.631 -5.902 -0.060 1.00 90.81 91 GLU A O 1
ATOM 687 N N . ARG A 1 92 ? 0.237 -7.927 0.821 1.00 91.25 92 ARG A N 1
ATOM 688 C CA . ARG A 1 92 ? -1.009 -7.488 1.462 1.00 91.25 92 ARG A CA 1
ATOM 689 C C . ARG A 1 92 ? -0.698 -6.502 2.577 1.00 91.25 92 ARG A C 1
ATOM 691 O O . ARG A 1 92 ? 0.280 -6.662 3.310 1.00 91.25 92 ARG A O 1
ATOM 698 N N . LEU A 1 93 ? -1.525 -5.470 2.716 1.00 90.62 93 LEU A N 1
ATOM 699 C CA . LEU A 1 93 ? -1.242 -4.405 3.672 1.00 90.62 93 LEU A CA 1
ATOM 700 C C . LEU A 1 93 ? -1.307 -4.899 5.129 1.00 90.62 93 LEU A C 1
ATOM 702 O O . LEU A 1 93 ? -0.490 -4.490 5.952 1.00 90.62 93 LEU A O 1
ATOM 706 N N . ASP A 1 94 ? -2.231 -5.799 5.460 1.00 91.44 94 ASP A N 1
ATOM 707 C CA . ASP A 1 94 ? -2.332 -6.392 6.798 1.00 91.44 94 ASP A CA 1
ATOM 708 C C . ASP A 1 94 ? -1.128 -7.282 7.150 1.00 91.44 94 ASP A C 1
ATOM 710 O O . ASP A 1 94 ? -0.578 -7.153 8.246 1.00 91.44 94 ASP A O 1
ATOM 714 N N . GLU A 1 95 ? -0.668 -8.115 6.216 1.00 91.50 95 GLU A N 1
ATOM 715 C CA . GLU A 1 95 ? 0.548 -8.928 6.371 1.00 91.50 95 GLU A CA 1
ATOM 716 C C . GLU A 1 95 ? 1.794 -8.053 6.565 1.00 91.50 95 GLU A C 1
ATOM 718 O O 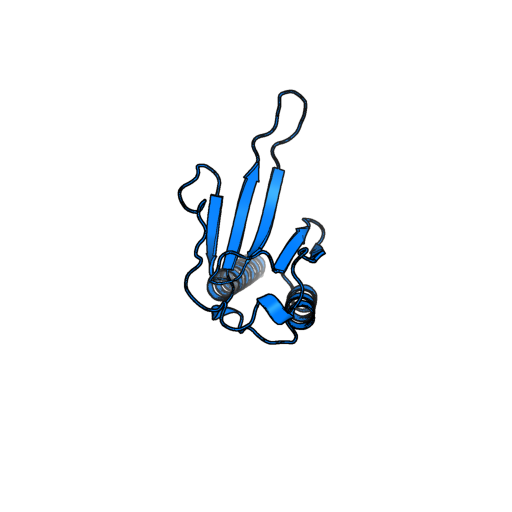. GLU A 1 95 ? 2.598 -8.292 7.472 1.00 91.50 95 GLU A O 1
ATOM 723 N N . HIS A 1 96 ? 1.912 -6.978 5.782 1.00 91.00 96 HIS A N 1
ATOM 724 C CA . HIS A 1 96 ? 3.007 -6.021 5.903 1.00 91.00 96 HIS A CA 1
ATOM 725 C C . HIS A 1 96 ? 3.044 -5.357 7.289 1.00 91.00 96 HIS A C 1
ATOM 727 O O . HIS A 1 96 ? 4.092 -5.293 7.939 1.00 91.00 96 HIS A O 1
ATOM 733 N N . LEU A 1 97 ? 1.890 -4.884 7.770 1.00 89.94 97 LEU A N 1
ATOM 734 C CA . LEU A 1 97 ? 1.765 -4.263 9.090 1.00 89.94 97 LEU A CA 1
ATOM 735 C C . LEU A 1 97 ? 2.063 -5.253 10.216 1.00 89.94 97 LEU A C 1
ATOM 737 O O . LEU A 1 97 ? 2.723 -4.896 11.194 1.00 89.94 97 LEU A O 1
ATOM 741 N N . TYR A 1 98 ? 1.599 -6.495 10.083 1.00 90.88 98 TYR A N 1
ATOM 742 C CA . TYR A 1 98 ? 1.901 -7.560 11.032 1.00 90.88 98 TYR A CA 1
ATOM 743 C C . TYR A 1 98 ? 3.408 -7.820 11.120 1.00 90.88 98 TYR A C 1
ATOM 745 O O . TYR A 1 98 ? 3.964 -7.843 12.220 1.00 90.88 98 TYR A O 1
ATOM 753 N N . ARG A 1 99 ? 4.086 -7.921 9.971 1.00 89.62 99 ARG A N 1
ATOM 754 C CA . ARG A 1 99 ? 5.538 -8.110 9.895 1.00 89.62 99 ARG A CA 1
ATOM 755 C C . ARG A 1 99 ? 6.309 -6.959 10.542 1.00 89.62 99 ARG A C 1
ATOM 757 O O . ARG A 1 99 ? 7.156 -7.215 11.392 1.00 89.62 99 ARG A O 1
ATOM 764 N N . ILE A 1 100 ? 5.975 -5.702 10.232 1.00 88.06 100 ILE A N 1
ATOM 765 C CA . ILE A 1 100 ? 6.619 -4.531 10.860 1.00 88.06 100 ILE A CA 1
ATOM 766 C C . ILE A 1 100 ? 6.438 -4.545 12.381 1.00 88.06 100 ILE A C 1
ATOM 768 O O . ILE A 1 100 ? 7.382 -4.266 13.121 1.00 88.06 100 ILE A O 1
ATOM 772 N N . ARG A 1 101 ? 5.234 -4.871 12.868 1.00 87.50 101 ARG A N 1
ATOM 773 C CA . ARG A 1 101 ? 4.964 -4.952 14.311 1.00 87.50 101 ARG A CA 1
ATOM 774 C C . ARG A 1 101 ? 5.802 -6.037 14.977 1.00 87.50 101 ARG A C 1
ATOM 776 O O . ARG A 1 101 ? 6.377 -5.779 16.029 1.00 87.50 101 ARG A O 1
ATOM 783 N N . GLN A 1 102 ? 5.911 -7.213 14.362 1.00 87.81 102 GLN A N 1
ATOM 784 C CA . GLN A 1 102 ? 6.778 -8.278 14.864 1.00 87.81 102 GLN A CA 1
ATOM 785 C C . GLN A 1 102 ? 8.250 -7.858 14.898 1.00 87.81 102 GLN A C 1
ATOM 787 O O . GLN A 1 102 ? 8.904 -8.016 15.927 1.00 87.81 102 GLN A O 1
ATOM 792 N N . GLU A 1 103 ? 8.759 -7.264 13.817 1.00 87.44 103 GLU A N 1
ATOM 793 C CA . GLU A 1 103 ? 10.136 -6.761 13.748 1.00 87.44 103 GLU A CA 1
ATOM 794 C C . GLU A 1 103 ? 10.409 -5.709 14.839 1.00 87.44 103 GLU A C 1
ATOM 796 O O . GLU A 1 103 ? 11.461 -5.734 15.480 1.00 87.44 103 GLU A O 1
ATOM 801 N N . ALA A 1 104 ? 9.456 -4.811 15.106 1.00 84.25 104 ALA A N 1
ATOM 802 C CA . ALA A 1 104 ? 9.567 -3.816 16.171 1.00 84.25 104 ALA A CA 1
ATOM 803 C C . ALA A 1 104 ? 9.573 -4.450 17.572 1.00 84.25 104 ALA A C 1
ATOM 805 O O . ALA A 1 104 ? 10.375 -4.052 18.418 1.00 84.25 104 ALA A O 1
ATOM 806 N N . THR A 1 105 ? 8.718 -5.447 17.818 1.00 85.75 105 THR A N 1
ATOM 807 C CA . THR A 1 105 ? 8.696 -6.199 19.082 1.00 85.75 105 THR A CA 1
ATOM 808 C C . THR A 1 105 ? 10.017 -6.925 19.319 1.00 85.75 105 THR A C 1
ATOM 810 O O . THR A 1 105 ? 10.592 -6.798 20.396 1.00 85.75 105 THR A O 1
ATOM 813 N N . LEU A 1 106 ? 10.550 -7.613 18.305 1.00 84.81 106 LEU A N 1
ATOM 814 C CA . LEU A 1 106 ? 11.839 -8.306 18.394 1.00 84.81 106 LEU A CA 1
ATOM 815 C C . LEU A 1 106 ? 12.996 -7.340 18.671 1.00 84.81 106 LEU A C 1
ATOM 817 O O . LEU A 1 106 ? 13.847 -7.617 19.512 1.00 84.81 106 LEU A O 1
ATOM 821 N N . ARG A 1 107 ? 13.011 -6.172 18.016 1.00 83.62 107 ARG A N 1
ATOM 822 C CA . ARG A 1 107 ? 14.015 -5.129 18.286 1.00 83.62 107 ARG A CA 1
ATOM 823 C C . ARG A 1 107 ? 13.956 -4.622 19.723 1.00 83.62 107 ARG A C 1
ATOM 825 O O . ARG A 1 107 ? 15.006 -4.405 20.312 1.00 83.62 107 ARG A O 1
ATOM 832 N N . ARG A 1 108 ? 12.756 -4.446 20.286 1.00 82.19 108 ARG A N 1
ATOM 833 C CA . ARG A 1 108 ? 12.587 -4.037 21.690 1.00 82.19 108 ARG A CA 1
ATOM 834 C C . ARG A 1 108 ? 13.107 -5.104 22.645 1.00 82.19 108 ARG A C 1
ATOM 836 O O . ARG A 1 108 ? 13.883 -4.772 23.524 1.00 82.19 108 ARG A O 1
ATOM 843 N N . LEU A 1 109 ? 12.750 -6.369 22.425 1.00 80.38 109 LEU A N 1
ATOM 844 C CA . LEU A 1 109 ? 13.228 -7.487 23.246 1.00 80.38 109 LEU A CA 1
ATOM 845 C C . LEU A 1 109 ? 14.759 -7.604 23.231 1.00 80.38 109 LEU A C 1
ATOM 847 O O . LEU A 1 109 ? 15.363 -7.783 24.279 1.00 80.38 109 LEU A O 1
ATOM 851 N N . ASN A 1 110 ? 15.388 -7.426 22.066 1.00 77.94 110 ASN A N 1
ATOM 852 C CA . ASN A 1 110 ? 16.849 -7.441 21.946 1.00 77.94 110 ASN A CA 1
ATOM 853 C C . ASN A 1 110 ? 17.523 -6.201 22.559 1.00 77.94 110 ASN A C 1
ATOM 855 O O . ASN A 1 110 ? 18.668 -6.285 22.990 1.00 77.94 110 ASN A O 1
ATOM 859 N N . ALA A 1 111 ? 16.841 -5.053 22.579 1.00 74.44 111 ALA A N 1
ATOM 860 C CA . ALA A 1 111 ? 17.336 -3.832 23.216 1.00 74.44 11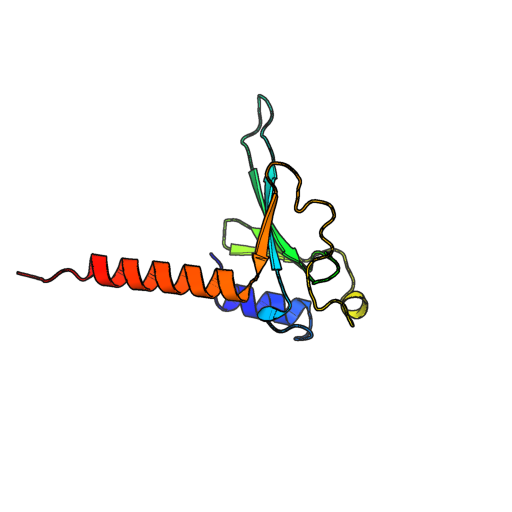1 ALA A CA 1
ATOM 861 C C . ALA A 1 111 ? 17.176 -3.855 24.747 1.00 74.44 111 ALA A C 1
ATOM 863 O O . ALA A 1 111 ? 17.912 -3.165 25.441 1.00 74.44 111 ALA A O 1
ATOM 864 N N . SER A 1 112 ? 16.240 -4.654 25.266 1.00 71.62 112 SER A N 1
ATOM 865 C CA . SER A 1 112 ? 15.991 -4.886 26.695 1.00 71.62 112 SER A CA 1
ATOM 866 C C . SER A 1 112 ? 16.742 -6.110 27.236 1.00 71.62 112 SER A C 1
ATOM 868 O O . SER A 1 112 ? 16.222 -6.804 28.108 1.00 71.62 112 SER A O 1
ATOM 870 N N . GLY A 1 113 ? 17.930 -6.411 26.693 1.00 53.50 113 GLY A N 1
ATOM 871 C CA . GLY A 1 113 ? 18.799 -7.469 27.221 1.00 53.50 113 GLY A CA 1
ATOM 872 C C . GLY A 1 113 ? 19.017 -7.315 28.736 1.00 53.50 113 GLY A C 1
ATOM 873 O O . GLY A 1 113 ? 18.909 -6.195 29.236 1.00 53.50 113 GLY A O 1
ATOM 874 N N . PRO A 1 114 ? 19.263 -8.418 29.466 1.00 54.69 114 PRO A N 1
ATOM 875 C CA . PRO A 1 114 ? 19.318 -8.394 30.923 1.00 54.69 114 PRO A CA 1
ATOM 876 C C . PRO A 1 114 ? 20.368 -7.378 31.381 1.00 54.69 114 PRO A C 1
ATOM 878 O O . PRO A 1 114 ? 21.516 -7.433 30.943 1.00 54.69 114 PRO A O 1
ATOM 881 N N . GLU A 1 115 ? 19.949 -6.431 32.219 1.00 58.62 115 GLU A N 1
ATOM 882 C CA . GLU A 1 115 ? 20.875 -5.645 33.027 1.00 58.62 115 GLU A CA 1
ATOM 883 C C . GLU A 1 115 ? 21.521 -6.630 34.015 1.00 58.62 115 GLU A C 1
ATOM 885 O O . GLU A 1 115 ? 20.831 -7.136 34.904 1.00 58.62 115 GLU A O 1
ATOM 890 N N . ASP A 1 116 ? 22.790 -6.981 33.776 1.00 52.00 116 ASP A N 1
ATOM 891 C CA . ASP A 1 116 ? 23.653 -7.662 34.756 1.00 52.00 116 ASP A CA 1
ATOM 892 C C . ASP A 1 116 ? 23.848 -6.793 36.012 1.00 52.00 116 ASP A C 1
ATOM 894 O O . ASP A 1 116 ? 24.044 -5.560 35.863 1.00 52.00 116 ASP A O 1
#

Sequence (116 aa):
MMDSNVLDEIAGLTAGAFRLRDLWLRETRIAGGPWQAAQRRREIVTGGGRVICTLLEDGGIIPGAYPRTRFAGDAGNPEITHAADAGVRVERLDEHLYRIRQEATLRRLNASGPED

pLDDT: mean 81.25, std 10.14, range [52.0, 92.56]

Foldseek 3Di:
DDDPVLVVVLCVLLVVLDDLQQKKWKWAFAPADPPGHTDIWIFIAGQQRATQWIADPVGDIGGGPDHNVVCVPRGDHHPNPCCVPPRMDMDRRVVVVVVVVVVVVVVVVVVCPDDD